Protein AF-A0ABC9SVC2-F1 (afdb_monomer)

InterPro domains:
  IPR006542 Protein of unknown function DUF1093 [PF06486] (28-78)
  IPR006542 Protein of unknown function DUF1093 [PTHR36433] (22-91)
  IPR036166 YxeA-like superfamily [G3DSA:2.40.50.480] (2-90)
  IPR036166 YxeA-like superfamily [SSF159121] (24-91)

pLDDT: mean 74.91, std 11.52, range [37.28, 87.12]

Nearest PDB structures (foldseek):
  3npp-assembly1_B  TM=8.225E-01  e=7.232E-05  Bacillus subtilis
  7k9m-assembly1_B  TM=4.054E-01  e=2.079E-01  Mycobacterium tuberculosis H37Rv
  2wkd-assembly1_A-2  TM=6.015E-01  e=1.991E+00  Lactococcus virus P2
  5h3x-assembly1_A  TM=5.705E-01  e=4.914E+00  Streptococcus suis
  8s1u-assembly1_H  TM=5.352E-01  e=9.147E+00  Bacillus subtilis subsp. subtilis str. 168

Foldseek 3Di:
DDPPCLPWAKWKFQQAVVQFPDKDQDPDPWAIKTWGWIAHLQRDTDIAIDTDDNDDDHGWMWTFTDRVNDTPDIHTDDPVPRRVNNCVNVVD

Sequence (92 aa):
MKFNKFIQHKRVVGIPAQNLVGAKKLGGNKGFEYTVKAYDEKGEEKEVTIDGVDKLQKGSYWHVITRGKFLHDKVEIEVDKIPDGAKAKLGL

Secondary structure (DSSP, 8-state):
-------EEEEEEEE-GGGEEEEEEPSSS--EEEEEEEE-TT--EEEEEEEEES-PPTTEEEEEEEETTEEEEEEEE-GGGS-HHHHHHHT-

Structure (mmCIF, N/CA/C/O backbone):
data_AF-A0ABC9SVC2-F1
#
_entry.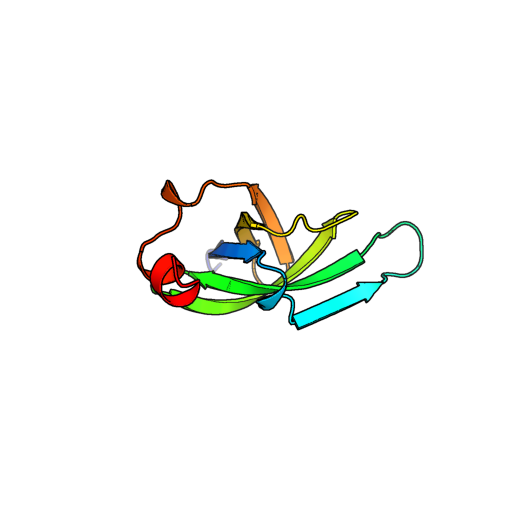id   AF-A0ABC9SVC2-F1
#
loop_
_atom_site.group_PDB
_atom_site.id
_atom_site.type_symbol
_atom_site.label_atom_id
_atom_site.label_alt_id
_atom_site.label_comp_id
_atom_site.label_asym_id
_atom_site.label_entity_id
_atom_site.label_seq_id
_atom_site.pdbx_PDB_ins_code
_atom_site.Cartn_x
_atom_site.Cartn_y
_atom_site.Cartn_z
_atom_site.occupancy
_atom_site.B_iso_or_equiv
_atom_site.auth_seq_id
_atom_site.auth_comp_id
_atom_site.auth_asym_id
_atom_site.auth_atom_id
_atom_site.pdbx_PDB_model_num
ATOM 1 N N . MET A 1 1 ? 25.249 -19.498 14.903 1.00 37.28 1 MET A N 1
ATOM 2 C CA . MET A 1 1 ? 24.993 -18.347 14.006 1.00 37.28 1 MET A CA 1
ATOM 3 C C . MET A 1 1 ? 23.527 -17.961 14.115 1.00 37.28 1 MET A C 1
ATOM 5 O O . MET A 1 1 ? 22.684 -18.847 14.136 1.00 37.28 1 MET A O 1
ATOM 9 N N . LYS A 1 2 ? 23.244 -16.665 14.290 1.00 42.56 2 LYS A N 1
ATOM 10 C CA . LYS A 1 2 ? 21.897 -16.116 14.510 1.00 42.56 2 LYS A CA 1
ATOM 11 C C . LYS A 1 2 ? 20.995 -16.484 13.328 1.00 42.56 2 LYS A C 1
ATOM 13 O O . LYS A 1 2 ? 21.350 -16.187 12.192 1.00 42.56 2 LYS A O 1
ATOM 18 N N . PHE A 1 3 ? 19.854 -17.120 13.599 1.00 41.00 3 PHE A N 1
ATOM 19 C CA . PHE A 1 3 ? 18.784 -17.301 12.621 1.00 41.00 3 PHE A CA 1
ATOM 20 C C . PHE A 1 3 ? 18.440 -15.927 12.051 1.00 41.00 3 PHE A C 1
ATOM 22 O O . PHE A 1 3 ? 17.870 -15.085 12.747 1.00 41.00 3 PHE A O 1
ATOM 29 N N . ASN A 1 4 ? 18.847 -15.674 10.808 1.00 39.88 4 ASN A N 1
ATOM 30 C CA . ASN A 1 4 ? 18.587 -14.415 10.135 1.00 39.88 4 ASN A CA 1
ATOM 31 C C . ASN A 1 4 ? 17.106 -14.422 9.752 1.00 39.88 4 ASN A C 1
ATOM 33 O O . ASN A 1 4 ? 16.724 -14.842 8.661 1.00 39.88 4 ASN A O 1
ATOM 37 N N . LYS A 1 5 ? 16.266 -14.051 10.721 1.00 45.81 5 LYS A N 1
ATOM 38 C CA . LYS A 1 5 ? 14.826 -13.872 10.589 1.00 45.81 5 LYS A CA 1
ATOM 39 C C . LYS A 1 5 ? 14.648 -12.746 9.576 1.00 45.81 5 LYS A C 1
ATOM 41 O O . LYS A 1 5 ? 14.653 -11.575 9.930 1.00 45.81 5 LYS A O 1
ATOM 46 N N . PHE A 1 6 ? 14.608 -13.081 8.292 1.00 52.22 6 PHE A N 1
ATOM 47 C CA . PHE A 1 6 ? 14.173 -12.154 7.262 1.00 52.22 6 PHE A CA 1
ATOM 48 C C . PHE A 1 6 ? 12.686 -11.929 7.512 1.00 52.22 6 PHE A C 1
ATOM 50 O O . PHE A 1 6 ? 11.852 -12.679 7.017 1.00 52.22 6 PHE A O 1
ATOM 57 N N . ILE A 1 7 ? 12.375 -10.971 8.385 1.00 61.19 7 ILE A N 1
ATOM 58 C CA . ILE A 1 7 ? 11.011 -10.651 8.789 1.00 61.19 7 ILE A CA 1
ATOM 59 C C . ILE A 1 7 ? 10.297 -10.164 7.527 1.00 61.19 7 ILE A C 1
ATOM 61 O O . ILE A 1 7 ? 10.567 -9.071 7.027 1.00 61.19 7 ILE A O 1
ATOM 65 N N . GLN A 1 8 ? 9.449 -11.018 6.961 1.00 65.69 8 GLN A N 1
ATOM 66 C CA . GLN A 1 8 ? 8.491 -10.601 5.954 1.00 65.69 8 GLN A CA 1
ATOM 67 C C . GLN A 1 8 ? 7.471 -9.715 6.666 1.00 65.69 8 GLN A C 1
ATOM 69 O O . GLN A 1 8 ? 6.833 -10.142 7.627 1.00 65.69 8 GLN A O 1
ATOM 74 N N . HIS A 1 9 ? 7.359 -8.464 6.232 1.00 69.56 9 HIS A N 1
ATOM 75 C CA . HIS A 1 9 ? 6.346 -7.552 6.740 1.00 69.56 9 HIS A CA 1
ATOM 76 C C . HIS A 1 9 ? 5.200 -7.513 5.744 1.00 69.56 9 HIS A C 1
ATOM 78 O O . HIS A 1 9 ? 5.343 -6.982 4.638 1.00 69.56 9 HIS A O 1
ATOM 84 N N . LYS A 1 10 ? 4.091 -8.103 6.176 1.00 74.12 10 LYS A N 1
ATOM 85 C CA . LYS A 1 10 ? 2.808 -8.122 5.496 1.00 74.12 10 LYS A CA 1
ATOM 86 C C . LYS A 1 10 ? 2.113 -6.773 5.739 1.00 74.12 10 LYS A C 1
ATOM 88 O O . LYS A 1 10 ? 1.950 -6.378 6.891 1.00 74.12 10 LYS A O 1
ATOM 93 N N . ARG A 1 11 ? 1.811 -6.023 4.677 1.00 80.19 11 ARG A N 1
ATOM 94 C CA . ARG A 1 11 ? 1.155 -4.706 4.753 1.00 80.19 11 ARG A CA 1
ATOM 95 C C . ARG A 1 11 ? 0.114 -4.571 3.656 1.00 80.19 11 ARG A C 1
ATOM 97 O O . ARG A 1 11 ? 0.277 -5.127 2.573 1.00 80.19 11 ARG A O 1
ATOM 104 N N . VAL A 1 12 ? -0.910 -3.775 3.915 1.00 78.81 12 VAL A N 1
ATOM 105 C CA . VAL A 1 12 ? -1.934 -3.439 2.933 1.00 78.81 12 VAL A CA 1
ATOM 106 C C . VAL A 1 12 ? -1.677 -2.052 2.374 1.00 78.81 12 VAL A C 1
ATOM 108 O O . VAL A 1 12 ? -1.653 -1.056 3.084 1.00 78.81 12 VAL A O 1
ATOM 111 N N . VAL A 1 13 ? -1.501 -1.980 1.067 1.00 72.75 13 VAL A N 1
ATOM 112 C CA . VAL A 1 13 ? -1.483 -0.737 0.311 1.00 72.75 13 VAL A CA 1
ATOM 113 C C . VAL A 1 13 ? -2.882 -0.523 -0.231 1.00 72.75 13 VAL A C 1
ATOM 115 O O . VAL A 1 13 ? -3.370 -1.319 -1.027 1.00 72.75 13 VAL A O 1
ATOM 118 N N . GLY A 1 14 ? -3.523 0.571 0.158 1.00 67.00 14 GLY A N 1
ATOM 119 C CA . GLY A 1 14 ? -4.602 1.108 -0.658 1.00 67.00 14 GLY A CA 1
ATOM 120 C C . GLY A 1 14 ? -3.997 1.964 -1.754 1.00 67.00 14 GLY A C 1
ATOM 121 O O . GLY A 1 14 ? -3.176 2.832 -1.453 1.00 67.00 14 GLY A O 1
ATOM 122 N N . ILE A 1 15 ? -4.418 1.755 -3.002 1.00 66.38 15 ILE A N 1
ATOM 123 C CA . ILE A 1 15 ? -4.093 2.630 -4.130 1.00 66.38 15 ILE A CA 1
ATOM 124 C C . ILE A 1 15 ? -5.310 3.508 -4.463 1.00 66.38 15 ILE A C 1
ATOM 126 O O . ILE A 1 15 ? -5.867 3.416 -5.554 1.00 66.38 15 ILE A O 1
ATOM 130 N N . PRO A 1 16 ? -5.774 4.422 -3.595 1.00 60.69 16 PRO A N 1
ATOM 131 C CA . PRO A 1 16 ? -6.423 5.615 -4.098 1.00 60.69 16 PRO A CA 1
ATOM 132 C C . PRO A 1 16 ? -5.344 6.526 -4.696 1.00 60.69 16 PRO A C 1
ATOM 134 O O . PRO A 1 16 ? -4.211 6.586 -4.218 1.00 60.69 16 PRO A O 1
ATOM 137 N N . ALA A 1 17 ? -5.706 7.304 -5.717 1.00 52.09 17 ALA A N 1
ATOM 138 C CA . ALA A 1 17 ? -4.830 8.335 -6.288 1.00 52.09 17 ALA A CA 1
ATOM 139 C C . ALA A 1 17 ? -4.244 9.298 -5.233 1.00 52.09 17 ALA A C 1
ATOM 141 O O . ALA A 1 17 ? -3.239 9.948 -5.492 1.00 52.09 17 ALA A O 1
ATOM 142 N N . GLN A 1 18 ? -4.897 9.381 -4.072 1.00 54.12 18 GLN A N 1
ATOM 143 C CA . GLN A 1 18 ? -4.580 10.249 -2.945 1.00 54.12 18 GLN A CA 1
ATOM 144 C C . GLN A 1 18 ? -3.404 9.736 -2.088 1.00 54.12 18 GLN A C 1
ATOM 146 O O . GLN A 1 18 ? -2.752 10.541 -1.435 1.00 54.12 18 GLN A O 1
ATOM 151 N N . ASN A 1 19 ? -3.086 8.432 -2.126 1.00 65.12 19 ASN A N 1
ATOM 152 C CA . ASN A 1 19 ? -1.975 7.840 -1.354 1.00 65.12 19 ASN A CA 1
ATOM 153 C C . ASN A 1 19 ? -0.678 7.702 -2.161 1.00 65.12 19 ASN A C 1
ATOM 155 O O . ASN A 1 19 ? 0.318 7.177 -1.653 1.00 65.12 19 ASN A O 1
ATOM 159 N N . LEU A 1 20 ? -0.691 8.141 -3.423 1.00 70.25 20 LEU A N 1
ATOM 160 C CA . LEU A 1 20 ? 0.506 8.210 -4.243 1.00 70.25 20 LEU A CA 1
ATOM 161 C C . LEU A 1 20 ? 1.361 9.384 -3.760 1.00 70.25 20 LEU A C 1
ATOM 163 O O . LEU A 1 20 ? 1.004 10.541 -3.960 1.00 70.25 20 LEU A O 1
ATOM 167 N N . VAL A 1 21 ? 2.501 9.073 -3.148 1.00 73.44 21 VAL A N 1
ATOM 168 C CA . VAL A 1 21 ? 3.468 10.076 -2.683 1.00 73.44 21 VAL A CA 1
ATOM 169 C C . VAL A 1 21 ? 4.269 10.616 -3.864 1.00 73.44 21 VAL A C 1
ATOM 171 O O . VAL A 1 21 ? 4.527 11.812 -3.966 1.00 73.44 21 VAL A O 1
ATOM 174 N N . GLY A 1 22 ? 4.638 9.735 -4.794 1.00 73.06 22 GLY A N 1
ATOM 175 C CA . GLY A 1 22 ? 5.373 10.122 -5.987 1.00 73.06 22 GLY A CA 1
ATOM 176 C C . GLY A 1 22 ? 5.521 8.976 -6.973 1.00 73.06 22 GLY A C 1
ATOM 177 O O . GLY A 1 22 ? 5.489 7.804 -6.604 1.00 73.06 22 GLY A O 1
ATOM 178 N N . ALA A 1 23 ? 5.691 9.335 -8.241 1.00 74.25 23 ALA A N 1
ATOM 179 C CA . ALA A 1 23 ? 6.040 8.410 -9.304 1.00 74.25 23 ALA A CA 1
ATOM 180 C C . ALA A 1 23 ? 7.371 8.855 -9.908 1.00 74.25 23 ALA A C 1
ATOM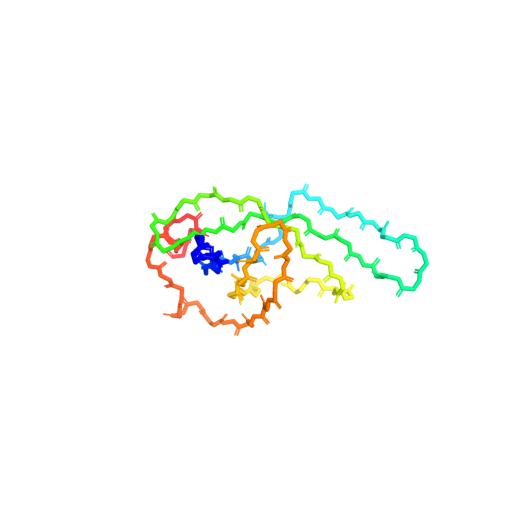 182 O O . ALA A 1 23 ? 7.504 9.987 -10.379 1.00 74.25 23 ALA A O 1
ATOM 183 N N . LYS A 1 24 ? 8.355 7.964 -9.905 1.00 79.69 24 LYS A N 1
ATOM 184 C CA . LYS A 1 24 ? 9.64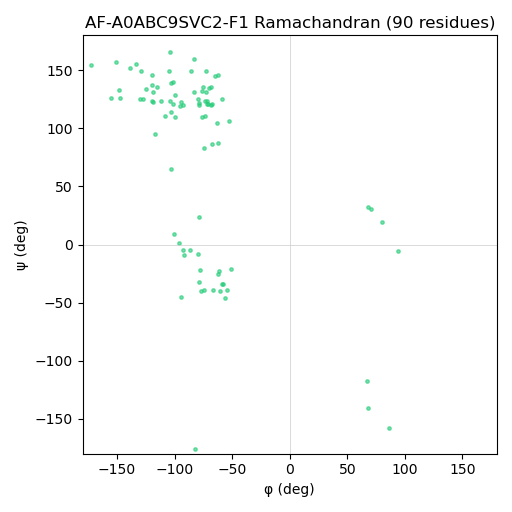8 8.169 -10.537 1.00 79.69 24 LYS A CA 1
ATOM 185 C C . LYS A 1 24 ? 9.757 7.228 -11.724 1.00 79.69 24 LYS A C 1
ATOM 187 O O . LYS A 1 24 ? 9.639 6.014 -11.599 1.00 79.69 24 LYS A O 1
ATOM 192 N N . LYS A 1 25 ? 9.997 7.785 -12.908 1.00 75.50 25 LYS A N 1
ATOM 193 C CA . LYS A 1 25 ? 10.296 6.968 -14.083 1.00 75.50 25 LYS A CA 1
ATOM 194 C C . LYS A 1 25 ? 11.692 6.372 -13.914 1.00 75.50 25 LYS A C 1
ATOM 196 O O . LYS A 1 25 ? 12.664 7.119 -13.780 1.00 75.50 25 LYS A O 1
ATOM 201 N N . LEU A 1 26 ? 11.797 5.048 -13.921 1.00 74.06 26 LEU A N 1
ATOM 202 C CA . LEU A 1 26 ? 13.095 4.386 -13.962 1.00 74.06 26 LEU A CA 1
ATOM 203 C C . LEU A 1 26 ? 13.575 4.413 -15.418 1.00 74.06 26 LEU A C 1
ATOM 205 O O . LEU A 1 26 ? 12.850 4.033 -16.333 1.00 74.06 26 LEU A O 1
ATOM 209 N N . GLY A 1 27 ? 14.777 4.938 -15.661 1.00 59.16 27 GLY A N 1
ATOM 210 C CA . GLY A 1 27 ? 15.353 4.970 -17.008 1.00 59.16 27 GLY A CA 1
ATOM 211 C C . GLY A 1 27 ? 15.563 3.558 -17.577 1.00 59.16 27 GLY A C 1
ATOM 212 O O . GLY A 1 27 ? 15.898 2.629 -16.840 1.00 59.16 27 GLY A O 1
ATOM 213 N N . GLY A 1 28 ? 15.394 3.399 -18.894 1.00 68.81 28 GLY A N 1
ATOM 214 C CA . GLY A 1 28 ? 15.512 2.113 -19.597 1.00 68.81 28 GLY A CA 1
ATOM 215 C C . GLY A 1 28 ? 14.215 1.290 -19.607 1.00 68.81 28 GLY A C 1
ATOM 216 O O . GLY A 1 28 ? 13.128 1.830 -19.436 1.00 68.81 28 GLY A O 1
ATOM 217 N N . ASN A 1 29 ? 14.323 -0.031 -19.793 1.00 63.47 29 ASN A N 1
ATOM 218 C CA . ASN A 1 29 ? 13.190 -0.974 -19.852 1.00 63.47 29 ASN A CA 1
ATOM 219 C C . ASN A 1 29 ? 12.627 -1.352 -18.459 1.00 63.47 29 ASN A C 1
ATOM 221 O O . ASN A 1 29 ? 12.105 -2.446 -18.273 1.00 63.47 29 ASN A O 1
ATOM 225 N N . LYS A 1 30 ? 12.827 -0.495 -17.446 1.00 66.19 30 LYS A N 1
ATOM 226 C CA . LYS A 1 30 ? 12.586 -0.799 -16.020 1.00 66.19 30 LYS A CA 1
ATOM 227 C C . LYS A 1 30 ? 11.260 -0.244 -15.473 1.00 66.19 30 LYS A C 1
ATOM 229 O O . LYS A 1 30 ? 11.018 -0.327 -14.274 1.00 66.19 30 LYS A O 1
ATOM 234 N N . GLY A 1 31 ? 10.390 0.281 -16.339 1.00 72.81 31 GLY A N 1
ATOM 235 C CA . GLY A 1 31 ? 9.044 0.733 -15.973 1.00 72.81 31 GLY A CA 1
ATOM 236 C C . GLY A 1 31 ? 9.025 1.974 -15.071 1.00 72.81 31 GLY A C 1
ATOM 237 O O . GLY A 1 31 ? 9.805 2.915 -15.251 1.00 72.81 31 GLY A O 1
ATOM 238 N N . PHE A 1 32 ? 8.107 1.983 -14.106 1.00 77.88 32 PHE A N 1
ATOM 239 C CA . PHE A 1 32 ? 7.914 3.067 -13.145 1.00 77.88 32 PHE A CA 1
ATOM 240 C C . PHE A 1 32 ? 8.121 2.578 -11.711 1.00 77.88 32 PHE A C 1
ATOM 242 O O . PHE A 1 32 ? 7.787 1.446 -11.362 1.00 77.88 32 PHE A O 1
ATOM 249 N N . GLU A 1 33 ? 8.661 3.466 -10.887 1.00 81.69 33 GLU A N 1
ATOM 250 C CA . GLU A 1 33 ? 8.758 3.330 -9.442 1.00 81.69 33 GLU A CA 1
ATOM 251 C C . GLU A 1 33 ? 7.693 4.224 -8.807 1.00 81.69 33 GLU A C 1
ATOM 253 O O . GLU A 1 33 ? 7.646 5.429 -9.059 1.00 81.69 33 GLU A O 1
ATOM 258 N N . TYR A 1 34 ? 6.827 3.640 -7.993 1.00 80.38 34 TYR A N 1
ATOM 259 C CA . TYR A 1 34 ? 5.759 4.353 -7.310 1.00 80.38 34 TYR A CA 1
ATOM 260 C C . TYR A 1 34 ? 5.942 4.238 -5.807 1.00 80.38 34 TYR A C 1
ATOM 262 O O . TYR A 1 34 ? 5.963 3.140 -5.255 1.00 80.38 34 TYR A O 1
ATOM 270 N N . THR A 1 35 ? 6.037 5.378 -5.134 1.00 84.56 35 THR A N 1
ATOM 271 C CA . THR A 1 35 ? 6.036 5.432 -3.674 1.00 84.56 35 THR A CA 1
ATOM 272 C C . THR A 1 35 ? 4.607 5.640 -3.206 1.00 84.56 35 THR A C 1
ATOM 274 O O . THR A 1 35 ? 3.959 6.629 -3.560 1.00 84.56 35 THR A O 1
ATOM 277 N N . VAL A 1 36 ? 4.112 4.691 -2.421 1.00 82.75 36 VAL A N 1
ATOM 278 C CA . VAL A 1 36 ? 2.742 4.664 -1.907 1.00 82.75 36 VAL A CA 1
ATOM 279 C C . VAL A 1 36 ? 2.745 4.458 -0.401 1.00 82.75 36 VAL A C 1
ATOM 281 O O . VAL A 1 36 ? 3.620 3.791 0.157 1.00 82.75 36 VAL A O 1
ATOM 284 N N . LYS A 1 37 ? 1.743 5.021 0.269 1.00 85.44 37 LYS A N 1
ATOM 285 C CA . LYS A 1 37 ? 1.512 4.778 1.694 1.00 85.44 37 LYS A CA 1
ATOM 286 C C . LYS A 1 37 ? 0.813 3.432 1.889 1.00 85.44 37 LYS A C 1
ATOM 288 O O . LYS A 1 37 ? -0.265 3.195 1.346 1.00 85.44 37 LYS A O 1
ATOM 293 N N . ALA A 1 38 ? 1.448 2.551 2.653 1.00 84.69 38 ALA A N 1
ATOM 294 C CA . ALA A 1 38 ? 0.913 1.273 3.097 1.00 84.69 38 ALA A CA 1
ATOM 295 C C . ALA A 1 38 ? 0.522 1.354 4.573 1.00 84.69 38 ALA A C 1
ATOM 297 O O . ALA A 1 38 ? 1.172 2.044 5.354 1.00 84.69 38 ALA A O 1
ATOM 298 N N . TYR A 1 39 ? -0.483 0.588 4.961 1.00 86.50 39 TYR A N 1
ATOM 299 C CA . TYR A 1 39 ? -0.948 0.450 6.330 1.00 86.50 39 TYR A CA 1
ATOM 300 C C . TYR A 1 39 ? -0.823 -1.010 6.750 1.00 86.50 39 TYR A C 1
ATOM 302 O O . TYR A 1 39 ? -1.105 -1.922 5.971 1.00 86.50 39 TYR A O 1
ATOM 310 N N . ASP A 1 40 ? -0.348 -1.259 7.961 1.00 84.25 40 ASP A N 1
ATOM 311 C CA . ASP A 1 40 ? -0.358 -2.610 8.513 1.00 84.25 40 ASP A CA 1
ATOM 312 C C . ASP A 1 40 ? -1.732 -2.971 9.111 1.00 84.25 40 ASP A C 1
ATOM 314 O O . ASP A 1 40 ? -2.696 -2.207 9.036 1.00 84.25 40 ASP A O 1
ATOM 318 N N . GLU A 1 41 ? -1.833 -4.152 9.718 1.00 83.56 41 GLU A N 1
ATOM 319 C CA . GLU A 1 41 ? -3.072 -4.626 10.346 1.00 83.56 41 GLU A CA 1
ATOM 320 C C . GLU A 1 41 ? -3.559 -3.730 11.496 1.00 83.56 41 GLU A C 1
ATOM 322 O O . GLU A 1 41 ? -4.750 -3.717 11.803 1.00 83.56 41 GLU A O 1
ATOM 327 N N . LYS A 1 42 ? -2.661 -2.951 12.107 1.00 84.44 42 LYS A N 1
ATOM 328 C CA . LYS A 1 42 ? -2.961 -2.004 13.186 1.00 84.44 42 LYS A CA 1
ATOM 329 C C . LYS A 1 42 ? -3.255 -0.592 12.670 1.00 84.44 42 LYS A C 1
ATOM 331 O O . LYS A 1 42 ? -3.611 0.275 13.464 1.00 84.44 42 LYS A O 1
ATOM 336 N N . GLY A 1 43 ? -3.116 -0.351 11.365 1.00 82.69 43 GLY A N 1
ATOM 337 C CA . GLY A 1 43 ? -3.229 0.977 10.768 1.00 82.69 43 GLY A CA 1
ATOM 338 C C . GLY A 1 43 ? -1.968 1.834 10.920 1.00 82.69 43 GLY A C 1
ATOM 339 O O . GLY A 1 43 ? -2.049 3.059 10.807 1.00 82.69 43 GLY A O 1
ATOM 340 N N . GLU A 1 44 ? -0.805 1.236 11.188 1.00 85.06 44 GLU A N 1
ATOM 341 C CA . GLU A 1 44 ? 0.470 1.953 11.177 1.00 85.06 44 GLU A CA 1
ATOM 342 C C . GLU A 1 44 ? 0.874 2.285 9.736 1.00 85.06 44 GLU A C 1
ATOM 344 O O . GLU A 1 44 ? 0.987 1.400 8.886 1.00 85.06 44 GLU A O 1
ATOM 349 N N . GLU A 1 45 ? 1.096 3.574 9.463 1.00 84.62 45 GLU A N 1
ATOM 350 C CA . GLU A 1 45 ? 1.504 4.060 8.145 1.00 84.62 45 GLU A CA 1
ATOM 351 C C . GLU A 1 45 ? 2.980 3.754 7.871 1.00 84.62 45 GLU A C 1
ATOM 353 O O . GLU A 1 45 ? 3.861 3.982 8.705 1.00 84.62 45 GLU A O 1
ATOM 358 N N . LYS A 1 46 ? 3.264 3.278 6.660 1.00 84.38 46 LYS A N 1
ATOM 359 C CA . LYS A 1 46 ? 4.615 3.046 6.171 1.00 84.38 46 LYS A CA 1
ATOM 360 C C . LYS A 1 46 ? 4.700 3.265 4.673 1.00 84.38 46 LYS A C 1
ATOM 362 O O . LYS A 1 46 ? 3.915 2.715 3.911 1.00 84.38 46 LYS A O 1
ATOM 367 N N . GLU A 1 47 ? 5.708 3.999 4.234 1.00 85.19 47 GLU A N 1
ATOM 368 C CA . GLU A 1 47 ? 5.970 4.169 2.809 1.00 85.19 47 GLU A CA 1
ATOM 369 C C . GLU A 1 47 ? 6.548 2.880 2.213 1.00 85.19 47 GLU A C 1
ATOM 371 O O . GLU A 1 47 ? 7.474 2.268 2.761 1.00 85.19 47 GLU A O 1
ATOM 376 N N . VAL A 1 48 ? 5.968 2.450 1.096 1.00 81.44 48 VAL A N 1
ATOM 377 C CA . VAL A 1 48 ? 6.415 1.299 0.314 1.00 81.44 48 VAL A CA 1
ATOM 378 C C . VAL A 1 48 ? 6.648 1.753 -1.116 1.00 81.44 48 VAL A C 1
ATOM 380 O O . VAL A 1 48 ? 5.824 2.438 -1.718 1.00 81.44 48 VAL A O 1
ATOM 383 N N . THR A 1 49 ? 7.785 1.343 -1.658 1.00 81.56 49 THR A N 1
ATOM 384 C CA . THR A 1 49 ? 8.135 1.567 -3.054 1.00 81.56 49 THR A CA 1
ATOM 385 C C . THR A 1 49 ? 7.738 0.336 -3.862 1.00 81.56 49 THR A C 1
ATOM 387 O O . THR A 1 49 ? 8.152 -0.779 -3.544 1.00 81.56 49 THR A O 1
ATOM 390 N N . ILE A 1 50 ? 6.902 0.539 -4.877 1.00 79.88 50 ILE A N 1
ATOM 391 C CA . ILE A 1 50 ? 6.482 -0.478 -5.838 1.00 79.88 50 ILE A CA 1
ATOM 392 C C . ILE A 1 50 ? 7.157 -0.164 -7.169 1.00 79.88 50 ILE A C 1
ATOM 394 O O . ILE A 1 50 ? 6.818 0.817 -7.828 1.00 79.88 50 ILE A O 1
ATOM 398 N N . ASP A 1 51 ? 8.096 -1.010 -7.570 1.00 76.69 51 ASP A N 1
ATOM 399 C CA . ASP A 1 51 ? 8.712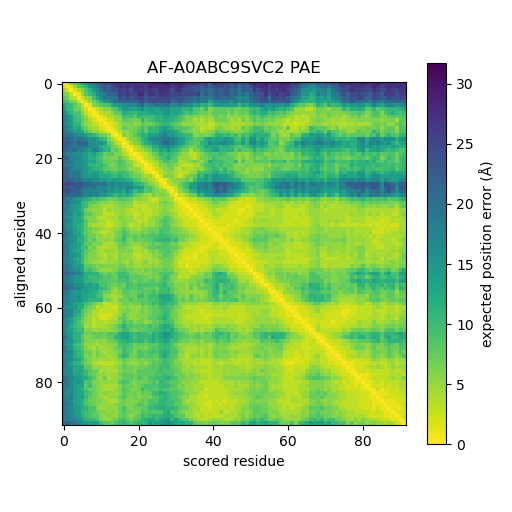 -0.994 -8.893 1.00 76.69 51 ASP A CA 1
ATOM 400 C C . ASP A 1 51 ? 8.167 -2.126 -9.787 1.00 76.69 51 ASP A C 1
ATOM 402 O O . ASP A 1 51 ? 7.463 -3.043 -9.338 1.00 76.69 51 ASP A O 1
ATOM 406 N N . GLY A 1 52 ? 8.432 -2.027 -11.093 1.00 70.00 52 GLY A N 1
ATOM 407 C CA . GLY A 1 52 ? 8.067 -3.069 -12.059 1.00 70.00 52 GLY A CA 1
ATOM 408 C C . GLY A 1 52 ? 6.559 -3.218 -12.280 1.00 70.00 52 GLY A C 1
ATOM 409 O O . GLY A 1 52 ? 6.067 -4.327 -12.484 1.00 70.00 52 GLY A O 1
ATOM 410 N N . VAL A 1 53 ? 5.806 -2.121 -12.187 1.00 70.19 53 VAL A N 1
ATOM 411 C CA . VAL A 1 53 ? 4.406 -2.047 -12.627 1.00 70.19 53 VAL A CA 1
ATOM 412 C C . VAL A 1 53 ? 4.283 -1.001 -13.729 1.00 70.19 53 VAL A C 1
ATOM 414 O O . VAL A 1 53 ? 4.777 0.116 -13.583 1.00 70.19 53 VAL A O 1
ATOM 417 N N . ASP A 1 54 ? 3.628 -1.357 -14.835 1.00 67.88 54 ASP A N 1
ATOM 418 C CA . ASP A 1 54 ? 3.389 -0.425 -15.944 1.00 67.88 54 ASP A CA 1
ATOM 419 C C . ASP A 1 54 ? 2.447 0.711 -15.536 1.00 67.88 54 ASP A C 1
ATOM 421 O O . ASP A 1 54 ? 2.648 1.866 -15.914 1.00 67.88 54 ASP A O 1
ATOM 425 N N . LYS A 1 55 ? 1.413 0.394 -14.745 1.00 69.00 55 LYS A N 1
ATOM 426 C CA . LYS A 1 55 ? 0.429 1.369 -14.271 1.00 69.00 55 LYS A CA 1
ATOM 427 C C . LYS A 1 55 ? -0.230 0.897 -12.976 1.00 69.00 55 LYS A C 1
ATOM 429 O O . LYS A 1 55 ? -0.811 -0.183 -12.946 1.00 69.00 55 LYS A O 1
ATOM 434 N N . LEU A 1 56 ? -0.197 1.721 -11.926 1.00 71.88 56 LEU A N 1
ATOM 435 C CA . LEU A 1 56 ? -1.049 1.499 -10.751 1.00 71.88 56 LEU A CA 1
ATOM 436 C C . LEU A 1 56 ? -2.504 1.819 -11.110 1.00 71.88 56 LEU A C 1
ATOM 438 O O . LEU A 1 56 ? -2.821 2.955 -11.482 1.00 71.88 56 LEU A O 1
ATOM 442 N N . GLN A 1 57 ? -3.392 0.833 -10.976 1.00 68.69 57 GLN A N 1
ATOM 443 C CA . GLN A 1 57 ? -4.830 1.068 -11.053 1.00 68.69 57 GLN A CA 1
ATOM 444 C C . GLN A 1 57 ? -5.312 1.763 -9.780 1.00 68.69 57 GLN A C 1
ATOM 446 O O . GLN A 1 57 ? -5.104 1.301 -8.661 1.00 68.69 57 GLN A O 1
ATOM 451 N N . LYS A 1 58 ? -5.944 2.922 -9.974 1.00 71.44 58 LYS A N 1
ATOM 452 C CA . LYS A 1 58 ? -6.589 3.679 -8.902 1.00 71.44 58 LYS A CA 1
ATOM 453 C C . LYS A 1 58 ? -7.834 2.917 -8.444 1.00 71.44 58 LYS A C 1
ATOM 455 O O . LYS A 1 58 ? -8.625 2.505 -9.284 1.00 71.44 58 LYS A O 1
ATOM 460 N N . GLY A 1 59 ? -8.019 2.800 -7.137 1.00 74.06 59 GLY A N 1
ATOM 461 C CA . GLY A 1 59 ? -9.118 2.073 -6.504 1.00 74.06 59 GLY A CA 1
ATOM 462 C C . GLY A 1 59 ? -8.790 0.622 -6.144 1.00 74.06 59 GLY A C 1
ATOM 463 O O . GLY A 1 59 ? -9.604 -0.008 -5.481 1.00 74.06 59 GLY A O 1
ATOM 464 N N . SER A 1 60 ? -7.619 0.102 -6.524 1.00 79.75 60 SER A N 1
ATOM 465 C CA . SER A 1 60 ? -7.202 -1.250 -6.140 1.00 79.75 60 SER A CA 1
ATOM 466 C C . SER A 1 60 ? -6.527 -1.276 -4.765 1.00 79.75 60 SER A C 1
ATOM 468 O O . SER A 1 60 ? -5.818 -0.340 -4.381 1.00 79.75 60 SER A O 1
ATOM 470 N N . TYR A 1 61 ? -6.677 -2.385 -4.043 1.00 83.75 61 TYR A N 1
ATOM 471 C CA . TYR A 1 61 ? -5.994 -2.638 -2.771 1.00 83.75 61 TYR A CA 1
ATOM 472 C C . TYR A 1 61 ? -5.050 -3.811 -2.934 1.00 83.75 61 TYR A C 1
ATOM 474 O O . TYR A 1 61 ? -5.368 -4.785 -3.598 1.00 83.75 61 TYR A O 1
ATOM 482 N N . TRP A 1 62 ? -3.837 -3.680 -2.421 1.00 85.12 62 TRP A N 1
ATOM 483 C CA . TRP A 1 62 ? -2.757 -4.613 -2.685 1.00 85.12 62 TRP A CA 1
ATOM 484 C C . TRP A 1 62 ? -2.141 -5.027 -1.360 1.00 85.12 62 TRP A C 1
ATOM 486 O O . TRP A 1 62 ? -1.697 -4.200 -0.567 1.00 85.12 62 TRP A O 1
ATOM 496 N N . HIS A 1 63 ? -2.080 -6.325 -1.117 1.00 85.19 63 HIS A N 1
ATOM 497 C CA . HIS A 1 63 ? -1.247 -6.890 -0.085 1.00 85.19 63 HIS A CA 1
ATOM 498 C C . HIS A 1 63 ? 0.202 -6.886 -0.559 1.00 85.19 63 HIS A C 1
ATOM 500 O O . HIS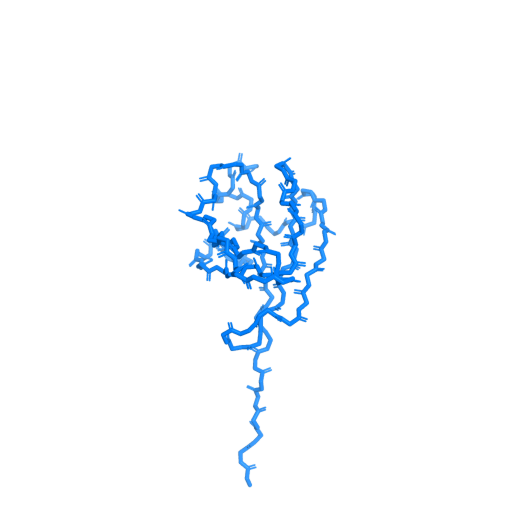 A 1 63 ? 0.567 -7.652 -1.444 1.00 85.19 63 HIS A O 1
ATOM 506 N N . VAL A 1 64 ? 1.038 -6.043 0.035 1.00 83.19 64 VAL A N 1
ATOM 507 C CA . VAL A 1 64 ? 2.473 -6.024 -0.246 1.00 83.19 64 VAL A CA 1
ATOM 508 C C . VAL A 1 64 ? 3.222 -6.766 0.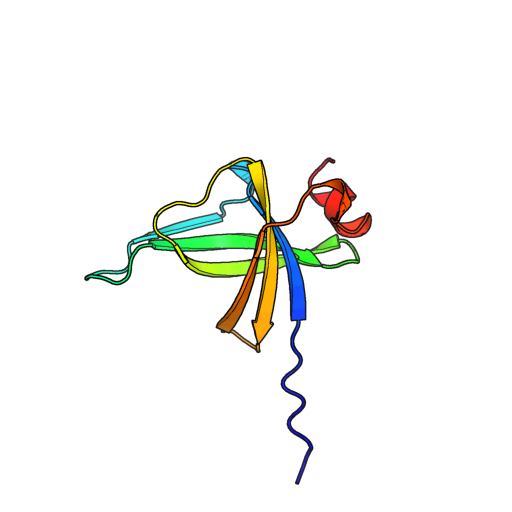846 1.00 83.19 64 VAL A C 1
ATOM 510 O O . VAL A 1 64 ? 3.069 -6.512 2.045 1.00 83.19 64 VAL A O 1
ATOM 513 N N . ILE A 1 65 ? 4.063 -7.697 0.424 1.00 83.88 65 ILE A N 1
ATOM 514 C CA . ILE A 1 65 ? 4.995 -8.392 1.295 1.00 83.88 65 ILE A CA 1
ATOM 515 C C . ILE A 1 65 ? 6.352 -7.766 1.044 1.00 83.88 65 ILE A C 1
ATOM 517 O O . ILE A 1 65 ? 6.922 -7.870 -0.041 1.00 83.88 65 ILE A O 1
ATOM 521 N N . THR A 1 66 ? 6.883 -7.100 2.061 1.00 78.81 66 THR A N 1
ATOM 522 C CA . THR A 1 66 ? 8.218 -6.498 1.996 1.00 78.81 66 THR A CA 1
ATOM 523 C C . THR A 1 66 ? 9.211 -7.358 2.765 1.00 78.81 66 THR A C 1
ATOM 525 O O . THR A 1 66 ? 8.911 -7.860 3.851 1.00 78.81 66 THR A O 1
ATOM 528 N N . ARG A 1 67 ? 10.413 -7.530 2.211 1.00 76.94 67 ARG A N 1
ATOM 529 C CA . ARG A 1 67 ? 11.540 -8.200 2.867 1.00 76.94 67 ARG A CA 1
ATOM 530 C C . ARG A 1 67 ? 12.660 -7.178 3.043 1.00 76.94 67 ARG A C 1
ATOM 532 O O . ARG A 1 67 ? 13.449 -6.919 2.136 1.00 76.94 67 ARG A O 1
ATOM 539 N N . GLY A 1 68 ? 12.712 -6.561 4.221 1.00 72.94 68 GLY A N 1
ATOM 540 C CA . GLY A 1 68 ? 13.609 -5.432 4.476 1.00 72.94 68 GLY A CA 1
ATOM 541 C C . GLY A 1 68 ? 13.199 -4.199 3.664 1.00 72.94 68 GLY A C 1
ATOM 542 O O . GLY A 1 68 ? 12.113 -3.668 3.874 1.00 72.94 68 GLY A O 1
ATOM 543 N N . LYS A 1 69 ? 14.074 -3.746 2.757 1.00 69.62 69 LYS A N 1
ATOM 544 C CA . LYS A 1 69 ? 13.830 -2.596 1.863 1.00 69.62 69 LYS A CA 1
ATOM 545 C C . LYS A 1 69 ? 13.218 -2.983 0.514 1.00 69.62 69 LYS A C 1
ATOM 547 O O . LYS A 1 69 ? 12.843 -2.099 -0.242 1.00 69.62 69 LYS A O 1
ATOM 552 N N . PHE A 1 70 ? 13.145 -4.276 0.209 1.00 70.56 70 PHE A N 1
ATOM 553 C CA . PHE A 1 70 ? 12.707 -4.757 -1.095 1.00 70.56 70 PHE A CA 1
ATOM 554 C C . PHE A 1 70 ? 11.259 -5.230 -1.042 1.00 70.56 70 PHE A C 1
ATOM 556 O O . PHE A 1 70 ? 10.848 -5.894 -0.080 1.00 70.56 70 PHE A O 1
ATOM 563 N N . LEU A 1 71 ? 10.504 -4.917 -2.092 1.00 77.69 71 LEU A N 1
ATOM 564 C CA . LEU A 1 71 ? 9.231 -5.567 -2.357 1.00 77.69 71 LEU A CA 1
ATOM 565 C C . LEU A 1 71 ? 9.519 -7.024 -2.724 1.00 77.69 71 LEU A C 1
ATOM 567 O O . LEU A 1 71 ? 10.295 -7.304 -3.633 1.00 77.69 71 LEU A O 1
ATOM 571 N N . HIS A 1 72 ? 8.958 -7.949 -1.955 1.00 81.62 72 HIS A N 1
ATOM 572 C CA . HIS A 1 72 ? 9.131 -9.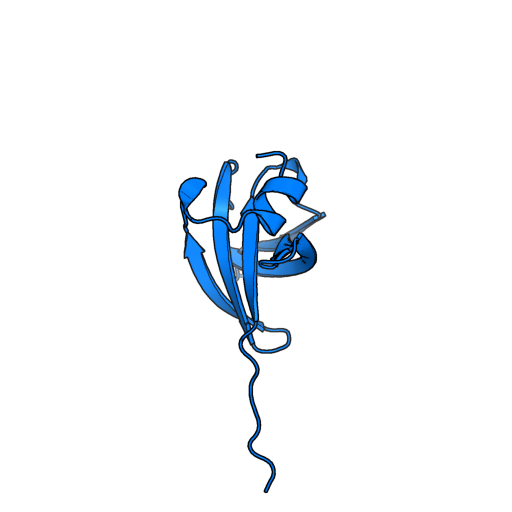375 -2.190 1.00 81.62 72 HIS A CA 1
ATOM 573 C C . HIS A 1 72 ? 7.984 -9.931 -3.021 1.00 81.62 72 HIS A C 1
ATOM 575 O O . HIS A 1 72 ? 8.230 -10.672 -3.963 1.00 81.62 72 HIS A O 1
ATOM 581 N N . ASP A 1 73 ? 6.759 -9.554 -2.661 1.00 83.19 73 ASP A N 1
ATOM 582 C CA . ASP A 1 73 ? 5.551 -10.016 -3.327 1.00 83.19 73 ASP A CA 1
ATOM 583 C C . ASP A 1 73 ? 4.445 -8.962 -3.221 1.00 83.19 73 ASP A C 1
ATOM 585 O O . ASP A 1 73 ? 4.477 -8.095 -2.335 1.00 83.19 73 ASP A O 1
ATOM 589 N N . LYS A 1 74 ? 3.486 -9.015 -4.143 1.00 82.44 74 LYS A N 1
ATOM 590 C CA . LYS A 1 74 ? 2.349 -8.100 -4.187 1.00 82.44 74 LYS A CA 1
ATOM 591 C C . LYS A 1 74 ? 1.130 -8.838 -4.735 1.00 82.44 74 LYS A C 1
ATOM 593 O O . LYS A 1 74 ? 1.189 -9.412 -5.817 1.00 82.44 74 LYS A O 1
ATOM 598 N N . VAL A 1 75 ? 0.033 -8.802 -3.994 1.00 83.44 75 VAL A N 1
ATOM 599 C CA . VAL A 1 75 ? -1.208 -9.503 -4.337 1.00 83.44 75 VAL A CA 1
ATOM 600 C C . VAL A 1 75 ? -2.345 -8.505 -4.298 1.00 83.44 75 VAL A C 1
ATOM 602 O O . VAL A 1 75 ? -2.533 -7.848 -3.282 1.00 83.44 75 VAL A O 1
ATOM 605 N N . GLU A 1 76 ? -3.108 -8.379 -5.375 1.00 82.81 76 GLU A N 1
ATOM 606 C CA . GLU A 1 76 ? -4.327 -7.572 -5.347 1.00 82.81 76 GLU A CA 1
ATOM 607 C C . GLU A 1 76 ? -5.383 -8.243 -4.453 1.00 82.81 76 GLU A C 1
ATOM 609 O O . GLU A 1 76 ? -5.558 -9.461 -4.473 1.00 82.81 76 GLU A O 1
ATOM 614 N N . ILE A 1 77 ? -6.044 -7.449 -3.617 1.00 84.81 77 ILE A N 1
ATOM 615 C CA . ILE A 1 77 ? -7.050 -7.877 -2.651 1.00 84.81 77 ILE A CA 1
ATOM 616 C C . ILE A 1 77 ? -8.278 -6.971 -2.724 1.00 84.81 77 ILE A C 1
ATOM 618 O O . ILE A 1 77 ? -8.202 -5.802 -3.098 1.00 84.81 77 ILE A O 1
ATOM 622 N N . GLU A 1 78 ? -9.414 -7.513 -2.307 1.00 84.44 78 GLU A N 1
ATOM 623 C CA . GLU A 1 78 ? -10.665 -6.768 -2.180 1.00 84.44 78 GLU A CA 1
ATOM 624 C C . GLU A 1 78 ? -10.736 -6.008 -0.850 1.00 84.44 78 GLU A C 1
ATOM 626 O O . GLU A 1 78 ? -10.061 -6.363 0.123 1.00 84.44 78 GLU A O 1
ATOM 631 N N . VAL A 1 79 ? -11.599 -4.986 -0.789 1.00 82.38 79 VAL A N 1
ATOM 632 C CA . VAL A 1 79 ? -11.823 -4.159 0.411 1.00 82.38 79 VAL A CA 1
ATOM 633 C C . VAL A 1 79 ? -12.188 -5.006 1.629 1.00 82.38 79 VAL A C 1
ATOM 635 O O . VAL A 1 79 ? -11.687 -4.764 2.727 1.00 82.38 79 VAL A O 1
ATOM 638 N N . ASP A 1 80 ? -12.990 -6.052 1.446 1.00 85.00 80 ASP A N 1
ATOM 639 C CA . ASP A 1 80 ? -13.407 -6.957 2.519 1.00 85.00 80 ASP A CA 1
ATOM 640 C C . ASP A 1 80 ? -12.243 -7.715 3.168 1.00 85.00 80 ASP A C 1
ATOM 642 O O . ASP A 1 80 ? -12.323 -8.087 4.338 1.00 85.00 80 ASP A O 1
ATOM 646 N N . LYS A 1 81 ? -11.138 -7.913 2.438 1.00 85.69 81 LYS A N 1
ATOM 647 C CA . LYS A 1 81 ? -9.925 -8.587 2.931 1.00 85.69 81 LYS A CA 1
ATOM 648 C C . LYS A 1 81 ? -8.952 -7.639 3.636 1.00 85.69 81 LYS A C 1
ATOM 650 O O . LYS A 1 81 ? -7.927 -8.097 4.146 1.00 85.69 81 LYS A O 1
ATOM 655 N N . ILE A 1 82 ? -9.240 -6.337 3.652 1.00 84.38 82 ILE A N 1
ATOM 656 C CA . ILE A 1 82 ? -8.424 -5.336 4.337 1.00 84.38 82 ILE A CA 1
ATOM 657 C C . ILE A 1 82 ? -8.698 -5.422 5.847 1.00 84.38 82 ILE A C 1
ATOM 659 O O . ILE A 1 82 ? -9.860 -5.434 6.255 1.00 84.38 82 ILE A O 1
ATOM 663 N N . PRO A 1 83 ? -7.656 -5.457 6.691 1.00 83.94 83 PRO A N 1
ATOM 664 C CA . PRO A 1 83 ? -7.819 -5.416 8.137 1.00 83.94 83 PRO A CA 1
ATOM 665 C C . PRO A 1 83 ? -8.412 -4.071 8.579 1.00 83.94 83 PRO A C 1
ATOM 667 O O . PRO A 1 83 ? -8.080 -3.025 8.018 1.00 83.94 83 PRO A O 1
ATOM 670 N N . ASP A 1 84 ? -9.250 -4.081 9.616 1.00 87.12 84 ASP A N 1
ATOM 671 C CA . ASP A 1 84 ? -9.993 -2.893 10.064 1.00 87.12 84 ASP A CA 1
ATOM 672 C C . ASP A 1 84 ? -9.091 -1.706 10.429 1.00 87.12 84 ASP A C 1
ATOM 674 O O . ASP A 1 84 ? -9.429 -0.558 10.140 1.00 87.12 84 ASP A O 1
ATOM 678 N N . GLY A 1 85 ? -7.895 -1.964 10.972 1.00 85.38 85 GLY A N 1
ATOM 679 C CA . GLY A 1 85 ? -6.913 -0.914 11.252 1.00 85.38 85 GLY A CA 1
ATOM 680 C C . GLY A 1 85 ? -6.470 -0.158 9.995 1.00 85.38 85 GLY A C 1
ATOM 681 O O . GLY A 1 85 ? -6.361 1.068 10.008 1.00 85.38 85 GLY A O 1
ATOM 682 N N . ALA A 1 86 ? -6.276 -0.870 8.882 1.00 83.75 86 ALA A N 1
ATOM 683 C CA . ALA A 1 86 ? -5.965 -0.255 7.597 1.00 83.75 86 ALA A CA 1
ATOM 684 C C . ALA A 1 86 ? -7.199 0.414 6.973 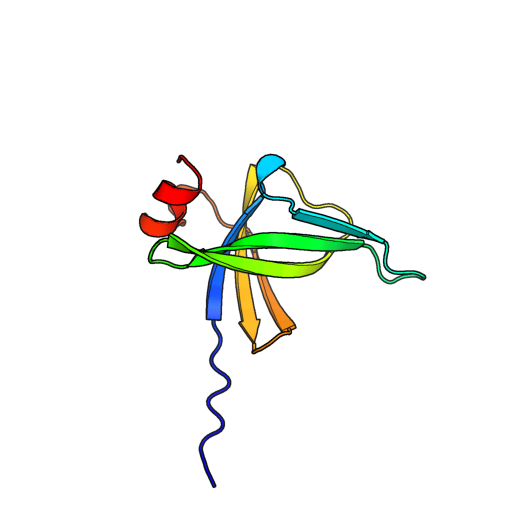1.00 83.75 86 ALA A C 1
ATOM 686 O O . ALA A 1 86 ? -7.067 1.515 6.439 1.00 83.75 86 ALA A O 1
ATOM 687 N N . LYS A 1 87 ? -8.396 -0.186 7.079 1.00 85.25 87 LYS A N 1
ATOM 688 C CA . LYS A 1 87 ? -9.654 0.429 6.603 1.00 85.25 87 LYS A CA 1
ATOM 689 C C . LYS A 1 87 ? -9.887 1.799 7.234 1.00 85.25 87 LYS A C 1
ATOM 691 O O . LYS A 1 87 ? -10.091 2.772 6.513 1.00 85.25 87 LYS A O 1
ATOM 696 N N . ALA A 1 88 ? -9.705 1.901 8.551 1.00 85.44 88 ALA A N 1
ATOM 697 C CA . ALA A 1 88 ? -9.851 3.152 9.288 1.00 85.44 88 ALA A CA 1
ATOM 698 C C . ALA A 1 88 ? -8.913 4.265 8.783 1.00 85.44 88 ALA A C 1
ATOM 700 O O . ALA A 1 88 ? -9.284 5.437 8.783 1.00 85.44 88 ALA A O 1
ATOM 701 N N . LYS A 1 89 ? -7.699 3.920 8.329 1.00 84.25 89 LYS A N 1
ATOM 702 C CA . LYS A 1 89 ? -6.759 4.882 7.723 1.00 84.25 89 LYS A CA 1
ATOM 703 C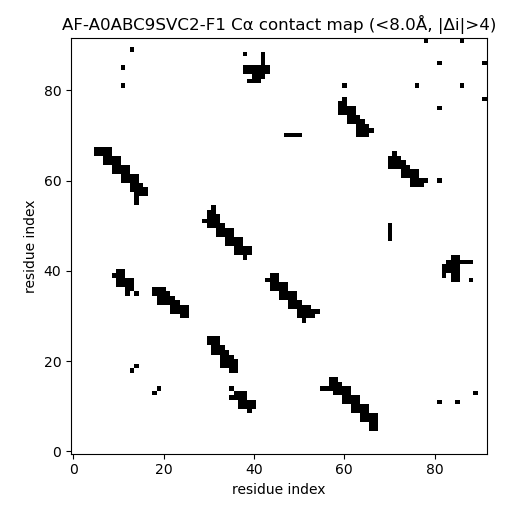 C . LYS A 1 89 ? -7.085 5.209 6.273 1.00 84.25 89 LYS A C 1
ATOM 705 O O . LYS A 1 89 ? -6.833 6.325 5.831 1.00 84.25 89 LYS A O 1
ATOM 710 N N . LEU A 1 90 ? -7.632 4.240 5.550 1.00 77.81 90 LEU A N 1
ATOM 711 C CA . LEU A 1 90 ? -8.045 4.381 4.159 1.00 77.81 90 LEU A CA 1
ATOM 712 C C . LEU A 1 90 ? -9.404 5.082 4.006 1.00 77.81 90 LEU A C 1
ATOM 714 O O . LEU A 1 90 ? -9.761 5.425 2.881 1.00 77.81 90 LEU A O 1
ATOM 718 N N . GLY A 1 91 ? -10.126 5.323 5.106 1.00 77.19 91 GLY A N 1
ATOM 719 C CA . GLY A 1 91 ? -11.448 5.954 5.100 1.00 77.19 91 GLY A CA 1
ATOM 720 C C . GLY A 1 91 ? -12.540 5.050 4.524 1.00 77.19 91 GLY A C 1
ATOM 721 O O . GLY A 1 91 ? -13.460 5.557 3.884 1.00 77.19 91 GLY A O 1
ATOM 722 N N . LEU A 1 92 ? -12.383 3.732 4.701 1.00 76.31 92 LEU A N 1
ATOM 723 C CA . LEU A 1 92 ? -13.308 2.682 4.260 1.00 76.31 92 LEU A CA 1
ATOM 724 C C . LEU A 1 92 ? -14.199 2.184 5.393 1.00 76.31 92 LEU A C 1
ATOM 726 O O . LEU A 1 92 ? -13.750 2.252 6.560 1.00 76.31 92 LEU A O 1
#

Solvent-accessible surface area (backbone atoms only — not comparable to full-atom values): 5336 Å² total; per-residue (Å²): 131,81,81,79,76,76,61,66,45,71,28,40,28,56,32,46,77,83,37,56,77,46,77,46,78,42,82,76,99,51,45,30,34,36,34,31,49,22,19,25,68,78,34,53,79,42,82,43,66,48,64,73,44,93,68,88,61,70,73,44,30,31,41,36,30,27,49,81,94,39,70,70,48,76,42,82,47,58,77,88,75,50,43,66,31,27,28,63,72,70,74,98

Mean predicted aligned error: 8.23 Å

Organism: NCBI:txid718222

Radius of gyration: 13.66 Å; Cα contacts (8 Å, |Δi|>4): 190; chains: 1; bounding box: 38×29×34 Å